Protein AF-K0W0T9-F1 (afdb_monomer)

Foldseek 3Di:
DDDPPPPCLVPCLCVCLVVVHQNPPQGPCSNVCVVVVVVVVVVVVVVVVVVVCVVPVVPPD

Solvent-accessible surface area (backbone atoms only — not comparable to full-atom values): 3814 Å² total; per-residue (Å²): 141,84,69,85,84,66,71,58,64,84,78,33,57,59,59,31,43,72,70,70,47,84,41,95,89,47,48,89,48,32,54,61,48,52,63,45,49,59,61,52,50,51,53,52,50,50,53,49,50,53,53,50,45,74,69,57,56,85,78,75,119

pLDDT: mean 71.97, std 16.08, range [45.66, 97.44]

Mean predicted aligned error: 12.92 Å

Secondary structure (DSSP, 8-state):
---TTSSTTTT-HHHHHHTT---TTTGGGHHHHHHHHHHHHHHHHHHHHHHHHHHHGGG--

Structure (mmCIF, N/CA/C/O backbone):
data_AF-K0W0T9-F1
#
_entry.id   AF-K0W0T9-F1
#
loop_
_atom_site.group_PDB
_atom_site.id
_atom_site.type_symbol
_atom_site.label_atom_id
_atom_site.label_alt_id
_atom_site.label_comp_id
_atom_site.label_asym_id
_atom_site.label_entity_id
_atom_site.label_seq_id
_atom_site.pdbx_PDB_ins_code
_atom_site.Cartn_x
_atom_site.Cartn_y
_atom_site.Cartn_z
_atom_site.occupancy
_atom_site.B_iso_or_equiv
_atom_site.auth_seq_id
_atom_site.auth_comp_id
_atom_site.auth_asym_id
_atom_site.auth_atom_id
_atom_site.pdbx_PDB_model_num
ATOM 1 N N . MET A 1 1 ? 13.518 14.131 30.900 1.00 45.66 1 MET A N 1
ATOM 2 C CA . MET A 1 1 ? 13.733 12.769 30.371 1.00 45.66 1 MET A CA 1
ATOM 3 C C . MET A 1 1 ? 12.490 12.352 29.590 1.00 45.66 1 MET A C 1
ATOM 5 O O . MET A 1 1 ? 11.692 11.543 30.034 1.00 45.66 1 MET A O 1
ATOM 9 N N . THR A 1 2 ? 12.287 13.040 28.473 1.00 51.84 2 THR A N 1
ATOM 10 C CA . THR A 1 2 ? 11.464 12.693 27.304 1.00 51.84 2 THR A CA 1
ATOM 11 C C . THR A 1 2 ? 12.370 11.827 26.410 1.00 51.84 2 THR A C 1
ATOM 13 O O . THR A 1 2 ? 13.557 12.119 26.349 1.00 51.84 2 THR A O 1
ATOM 16 N N . ASP A 1 3 ? 11.990 10.761 25.717 1.00 48.16 3 ASP A N 1
ATOM 17 C CA . ASP A 1 3 ? 10.689 10.245 25.323 1.00 48.16 3 ASP A CA 1
ATOM 18 C C . ASP A 1 3 ? 10.917 8.836 24.732 1.00 48.16 3 ASP A C 1
ATOM 20 O O . ASP A 1 3 ? 11.123 8.681 23.534 1.00 48.16 3 ASP A O 1
ATOM 24 N N . ALA A 1 4 ? 10.944 7.804 25.580 1.00 55.50 4 ALA A N 1
ATOM 25 C CA . ALA A 1 4 ? 11.084 6.412 25.129 1.00 55.50 4 ALA A CA 1
ATOM 26 C C . ALA A 1 4 ? 9.774 5.847 24.538 1.00 55.50 4 ALA A C 1
ATOM 28 O O . ALA A 1 4 ? 9.696 4.672 24.203 1.00 55.50 4 ALA A O 1
ATOM 29 N N . ARG A 1 5 ? 8.702 6.651 24.428 1.00 56.41 5 ARG A N 1
ATOM 30 C CA . ARG A 1 5 ? 7.414 6.174 23.895 1.00 56.41 5 ARG A CA 1
ATOM 31 C C . ARG A 1 5 ? 7.346 6.194 22.367 1.00 56.41 5 ARG A C 1
ATOM 33 O O . ARG A 1 5 ? 6.355 5.728 21.808 1.00 56.41 5 ARG A O 1
ATOM 40 N N . ASN A 1 6 ? 8.369 6.726 21.698 1.00 54.09 6 ASN A N 1
ATOM 41 C CA . ASN A 1 6 ? 8.329 6.993 20.260 1.00 54.09 6 ASN A CA 1
ATOM 42 C C . ASN A 1 6 ? 9.218 6.068 19.420 1.00 54.09 6 ASN A C 1
ATOM 44 O O . ASN A 1 6 ? 9.182 6.148 18.194 1.00 54.09 6 ASN A O 1
ATOM 48 N N . GLU A 1 7 ? 10.005 5.191 20.044 1.00 56.47 7 GLU A N 1
ATOM 49 C CA . GLU A 1 7 ? 10.975 4.337 19.341 1.00 56.47 7 GLU A CA 1
ATOM 50 C C . GLU A 1 7 ? 10.326 3.049 18.789 1.00 56.47 7 GLU A C 1
ATOM 52 O O . GLU A 1 7 ? 10.744 2.520 17.758 1.00 56.47 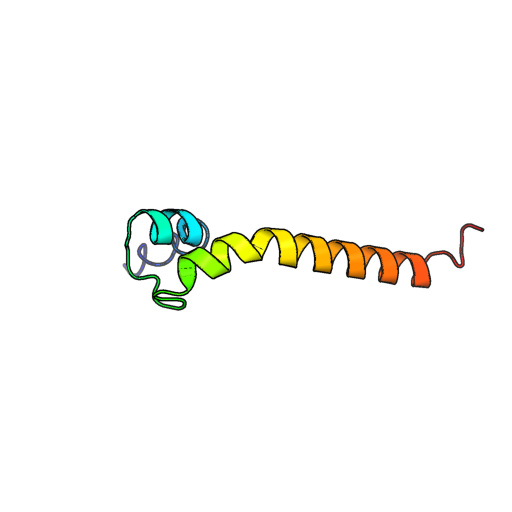7 GLU A O 1
ATOM 57 N N . ASP A 1 8 ? 9.210 2.609 19.379 1.00 53.22 8 ASP A N 1
ATOM 58 C CA . ASP A 1 8 ? 8.543 1.338 19.049 1.00 53.22 8 ASP A CA 1
ATOM 59 C C . ASP A 1 8 ? 7.567 1.420 17.858 1.00 53.22 8 ASP A C 1
ATOM 61 O O . ASP A 1 8 ? 7.025 0.409 17.388 1.00 53.22 8 ASP A O 1
ATOM 65 N N . ALA A 1 9 ? 7.293 2.627 17.356 1.00 52.84 9 ALA A N 1
ATOM 66 C CA . ALA A 1 9 ? 6.289 2.852 16.316 1.00 52.84 9 ALA A CA 1
ATOM 67 C C . ALA A 1 9 ? 6.715 2.296 14.945 1.00 52.84 9 ALA A C 1
ATOM 69 O O . ALA A 1 9 ? 5.868 1.835 14.181 1.00 52.84 9 ALA A O 1
ATOM 70 N N . THR A 1 10 ? 8.019 2.274 14.658 1.00 50.06 10 THR A N 1
ATOM 71 C CA . THR A 1 10 ? 8.555 1.848 13.354 1.00 50.06 10 THR A CA 1
ATOM 72 C C . THR A 1 10 ? 8.568 0.324 13.188 1.00 50.06 10 THR A C 1
ATOM 74 O O . THR A 1 10 ? 8.437 -0.172 12.073 1.00 50.06 10 THR A O 1
ATOM 77 N N . SER A 1 11 ? 8.660 -0.436 14.287 1.00 47.66 11 SER A N 1
ATOM 78 C CA . SER A 1 11 ? 8.682 -1.910 14.265 1.00 47.66 11 SER A CA 1
ATOM 79 C C . SER A 1 11 ? 7.290 -2.542 14.456 1.00 47.66 11 SER A C 1
ATOM 81 O O . SER A 1 11 ? 7.022 -3.649 13.992 1.00 47.66 11 SER A O 1
ATOM 83 N N . SER A 1 12 ? 6.355 -1.842 15.114 1.00 54.38 12 SER A N 1
ATOM 84 C CA . SER A 1 12 ? 5.158 -2.480 15.689 1.00 54.38 12 SER A CA 1
ATOM 85 C C . SER A 1 12 ? 3.849 -2.329 14.910 1.00 54.38 12 SER A C 1
ATOM 87 O O . SER A 1 12 ? 2.815 -2.745 15.428 1.00 54.38 12 SER A O 1
ATOM 89 N N . VAL A 1 13 ? 3.821 -1.756 13.702 1.00 60.94 13 VAL A N 1
ATOM 90 C CA . VAL A 1 13 ? 2.548 -1.556 12.968 1.00 60.94 13 VAL A CA 1
ATOM 91 C C . VAL A 1 13 ? 1.770 -2.872 12.747 1.00 60.94 13 VAL A C 1
ATOM 93 O O . VAL A 1 13 ? 0.577 -2.893 13.063 1.00 60.94 13 VAL A O 1
ATOM 96 N N . PRO A 1 14 ? 2.395 -3.994 12.321 1.00 60.59 14 PRO A N 1
ATOM 97 C CA . PRO A 1 14 ? 1.677 -5.258 12.136 1.00 60.59 14 PRO A CA 1
ATOM 98 C C . PRO A 1 14 ? 1.267 -5.895 13.472 1.00 60.59 14 PRO A C 1
ATOM 100 O O . PRO A 1 14 ? 0.132 -6.333 13.636 1.00 60.59 14 PRO A O 1
ATOM 103 N N . ILE A 1 15 ? 2.177 -5.902 14.453 1.00 59.94 15 ILE A N 1
ATOM 104 C CA . ILE A 1 15 ? 1.951 -6.474 15.793 1.00 59.94 15 ILE A CA 1
ATOM 105 C C . ILE A 1 15 ? 0.846 -5.699 16.523 1.00 59.94 15 ILE A C 1
ATOM 107 O O . ILE A 1 15 ? 0.005 -6.285 17.192 1.00 59.94 15 ILE A O 1
ATOM 111 N N . GLY A 1 16 ? 0.813 -4.377 16.367 1.00 61.72 16 GLY A N 1
ATOM 112 C CA . GLY A 1 16 ? -0.188 -3.505 16.961 1.00 61.72 16 GLY A CA 1
ATOM 113 C C . GLY A 1 16 ? -1.589 -3.720 16.411 1.00 61.72 16 GLY A C 1
ATOM 114 O O . GLY A 1 16 ? -2.537 -3.769 17.190 1.00 61.72 16 GLY A O 1
ATOM 115 N N . ALA A 1 17 ? -1.704 -3.907 15.094 1.00 61.22 17 ALA A N 1
ATOM 116 C CA . ALA A 1 17 ? -2.963 -4.290 14.467 1.00 61.22 17 ALA A CA 1
ATOM 117 C C . ALA A 1 17 ? -3.445 -5.668 14.962 1.00 61.22 17 ALA A C 1
ATOM 119 O O . ALA A 1 17 ? -4.631 -5.839 15.227 1.00 61.22 17 ALA A O 1
ATOM 120 N N . LEU A 1 18 ? -2.532 -6.629 15.158 1.00 61.53 18 LEU A N 1
ATOM 121 C CA . LEU A 1 18 ? -2.857 -7.965 15.679 1.00 61.53 18 LEU A CA 1
ATOM 122 C C . LEU A 1 18 ? -3.243 -7.967 17.168 1.00 61.53 18 LEU A C 1
ATOM 124 O O . LEU A 1 18 ? -4.084 -8.761 17.576 1.00 61.53 18 LEU A O 1
ATOM 128 N N . LEU A 1 19 ? -2.653 -7.083 17.977 1.00 66.56 19 LEU A N 1
ATOM 129 C CA . LEU A 1 19 ? -2.955 -6.942 19.409 1.00 66.56 19 LEU A CA 1
ATOM 130 C C . LEU A 1 19 ? -4.198 -6.082 19.697 1.00 66.56 19 LEU A C 1
ATOM 132 O O . LEU A 1 19 ? -4.513 -5.847 20.862 1.00 66.56 19 LEU A O 1
ATOM 136 N N . GLY A 1 20 ? -4.882 -5.569 18.668 1.00 61.59 20 GLY A N 1
ATOM 137 C CA . GLY A 1 20 ? -6.023 -4.666 18.840 1.00 61.59 20 GLY A CA 1
ATOM 138 C C . GLY A 1 20 ? -5.650 -3.320 19.470 1.00 61.59 20 GLY A C 1
ATOM 139 O O . GLY A 1 20 ? -6.525 -2.618 19.977 1.00 61.59 20 GLY A O 1
ATOM 140 N N . LYS A 1 21 ? -4.360 -2.940 19.460 1.00 62.50 21 LYS A N 1
ATOM 141 C CA . LYS A 1 21 ? -3.954 -1.621 19.952 1.00 62.50 21 LYS A CA 1
ATOM 142 C C . LYS A 1 21 ? -4.345 -0.572 18.910 1.00 62.50 21 LYS A C 1
ATOM 144 O O . LYS A 1 21 ? -4.035 -0.761 17.730 1.00 62.50 21 LYS A O 1
ATOM 149 N N . PRO A 1 22 ? -4.955 0.553 19.313 1.00 60.25 22 PRO A N 1
ATOM 150 C CA . PRO A 1 22 ? -5.252 1.627 18.378 1.00 60.25 22 PRO A CA 1
ATOM 151 C C . PRO A 1 22 ? -3.944 2.118 17.746 1.00 60.25 22 PRO A C 1
ATOM 153 O O . PRO A 1 22 ? -3.023 2.550 18.443 1.00 60.25 22 PRO A O 1
ATOM 156 N N . VAL A 1 23 ? -3.838 2.003 16.419 1.00 69.00 23 VAL A N 1
ATOM 157 C CA . VAL A 1 23 ? -2.710 2.546 15.654 1.00 69.00 23 VAL A CA 1
ATOM 158 C C . VAL A 1 23 ? -3.032 4.012 15.361 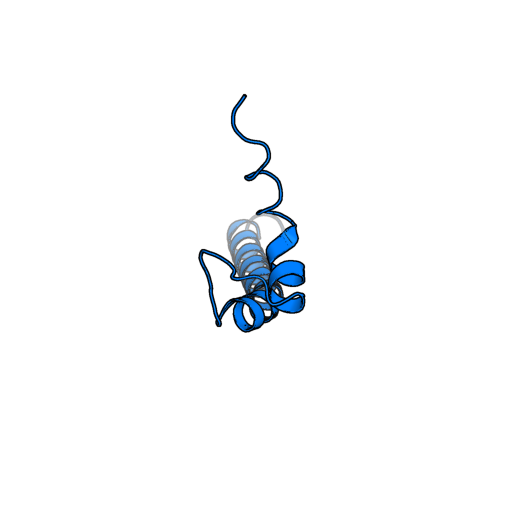1.00 69.00 23 VAL A C 1
ATOM 160 O O . VAL A 1 23 ? -3.939 4.260 14.566 1.00 69.00 23 VAL A O 1
ATOM 163 N N . PRO A 1 24 ? -2.317 4.986 15.961 1.00 63.94 24 PRO A N 1
ATOM 164 C CA . PRO A 1 24 ? -2.738 6.393 15.985 1.00 63.94 24 PRO A CA 1
ATOM 165 C C . PRO A 1 24 ? -2.951 7.036 14.610 1.00 63.94 24 PRO A C 1
ATOM 167 O O . PRO A 1 24 ? -3.687 8.009 14.504 1.00 63.94 24 PRO A O 1
ATOM 170 N N . LEU A 1 25 ? -2.313 6.499 13.564 1.00 68.88 25 LEU A N 1
ATOM 171 C CA . LEU A 1 25 ? -2.362 7.050 12.208 1.00 68.88 25 LEU A CA 1
ATOM 172 C C . LEU A 1 25 ? -3.270 6.263 11.243 1.00 68.88 25 LEU A C 1
ATOM 174 O O . LEU A 1 25 ? -3.712 6.822 10.246 1.00 68.88 25 LEU A O 1
ATOM 178 N N . LEU A 1 26 ? -3.535 4.977 11.509 1.00 68.94 26 LEU A N 1
ATOM 179 C CA . LEU A 1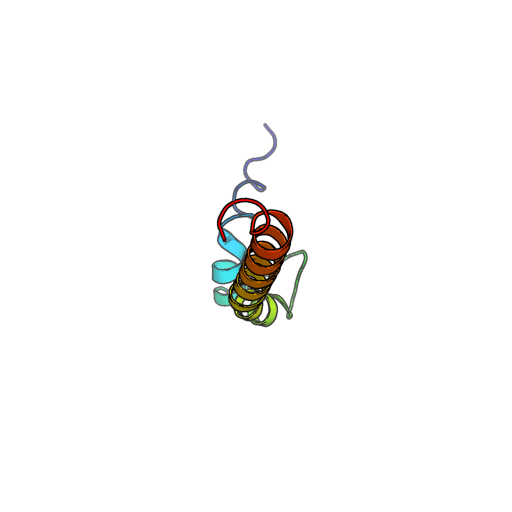 26 ? -4.276 4.100 10.588 1.00 68.94 26 LEU A CA 1
ATOM 180 C C . LEU A 1 26 ? -5.603 3.573 11.148 1.00 68.94 26 LEU A C 1
ATOM 182 O O . LEU A 1 26 ? -6.450 3.165 10.357 1.00 68.94 26 LEU A O 1
ATOM 186 N N . GLY A 1 27 ? -5.804 3.583 12.470 1.00 74.62 27 GLY A N 1
ATOM 187 C CA . GLY A 1 27 ? -7.031 3.080 13.097 1.00 74.62 27 GLY A CA 1
ATOM 188 C C . GLY A 1 27 ? -7.430 1.696 12.571 1.00 74.62 27 GLY A C 1
ATOM 189 O O . GLY A 1 27 ? -6.582 0.812 12.433 1.00 74.62 27 GLY A O 1
ATOM 190 N N . ASP A 1 28 ? -8.703 1.538 12.208 1.00 78.69 28 ASP A N 1
ATOM 191 C CA . ASP A 1 28 ? -9.283 0.287 11.690 1.00 78.69 28 ASP A CA 1
ATOM 192 C C . ASP A 1 28 ? -8.658 -0.191 10.367 1.00 78.69 28 ASP A C 1
ATOM 194 O O . ASP A 1 28 ? -8.718 -1.373 10.026 1.00 78.69 28 ASP A O 1
ATOM 198 N N . TRP A 1 29 ? -7.995 0.698 9.624 1.00 78.44 29 TRP A N 1
ATOM 199 C CA . TRP A 1 29 ? -7.324 0.358 8.369 1.00 78.44 29 TRP A CA 1
ATOM 200 C C . TRP A 1 29 ? -5.929 -0.241 8.569 1.00 78.44 29 TRP A C 1
ATOM 202 O O . TRP A 1 29 ? -5.320 -0.694 7.598 1.00 78.44 29 TRP A O 1
ATOM 212 N N . ALA A 1 30 ? -5.412 -0.288 9.803 1.00 77.00 30 ALA A N 1
ATOM 213 C CA . ALA A 1 30 ? -4.056 -0.757 10.088 1.00 77.00 30 ALA A CA 1
ATOM 214 C C . ALA A 1 30 ? -3.799 -2.193 9.604 1.00 77.00 30 ALA A C 1
ATOM 216 O O . ALA A 1 30 ? -2.737 -2.466 9.045 1.00 77.00 30 ALA A O 1
ATOM 217 N N . GLY A 1 31 ? -4.776 -3.094 9.753 1.00 76.62 31 GLY A N 1
ATOM 218 C CA . GLY A 1 31 ? -4.661 -4.476 9.274 1.00 76.62 31 GLY A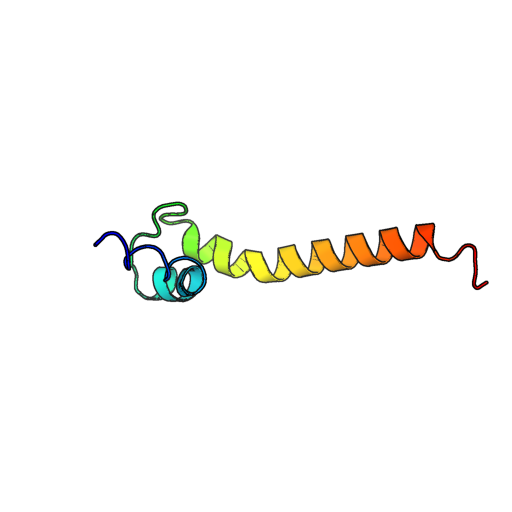 CA 1
ATOM 219 C C . GLY A 1 31 ? -4.598 -4.571 7.746 1.00 76.62 31 GLY A C 1
ATOM 220 O O . GLY A 1 31 ? -3.715 -5.231 7.196 1.00 76.62 31 GLY A O 1
ATOM 221 N N . ALA A 1 32 ? -5.488 -3.860 7.049 1.00 81.94 32 ALA A N 1
ATOM 222 C CA . ALA A 1 32 ? -5.515 -3.834 5.587 1.00 81.94 32 ALA A CA 1
ATOM 223 C C . ALA A 1 32 ? -4.244 -3.195 5.001 1.00 81.94 32 ALA A C 1
ATOM 225 O O . ALA A 1 32 ? -3.666 -3.711 4.045 1.00 81.94 32 AL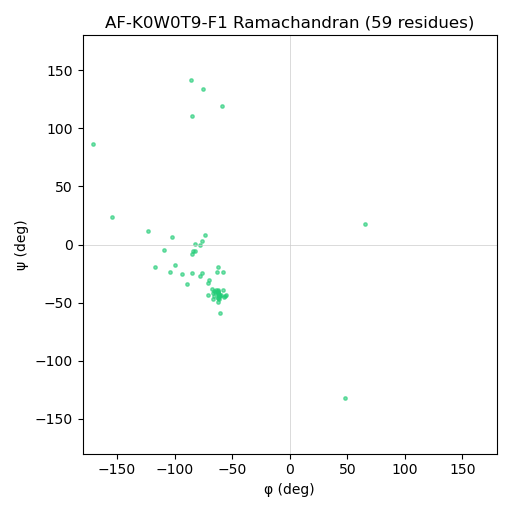A A O 1
ATOM 226 N N . ALA A 1 33 ? -3.765 -2.109 5.607 1.00 82.12 33 ALA A N 1
ATOM 227 C CA . ALA A 1 33 ? -2.538 -1.444 5.190 1.00 82.12 33 ALA A CA 1
ATOM 228 C C . ALA A 1 33 ? -1.289 -2.297 5.446 1.00 82.12 33 ALA A C 1
ATOM 230 O O . ALA A 1 33 ? -0.401 -2.333 4.597 1.00 82.12 33 ALA A O 1
ATOM 231 N N . ALA A 1 34 ? -1.228 -3.026 6.566 1.00 81.88 34 ALA A N 1
ATOM 232 C CA . ALA A 1 34 ? -0.134 -3.956 6.838 1.00 81.88 34 ALA A CA 1
ATOM 233 C C . ALA A 1 34 ? -0.075 -5.087 5.796 1.00 81.88 34 ALA A C 1
ATOM 235 O O . ALA A 1 34 ? 1.009 -5.427 5.325 1.00 81.88 34 ALA A O 1
ATOM 236 N N . LEU A 1 35 ? -1.230 -5.618 5.377 1.00 85.38 35 LEU A N 1
ATOM 237 C CA . LEU A 1 35 ? -1.309 -6.604 4.294 1.00 85.38 35 LEU A CA 1
ATOM 238 C C . LEU A 1 35 ? -0.891 -6.022 2.937 1.00 85.38 35 LEU A C 1
ATOM 240 O O . LEU A 1 35 ? -0.200 -6.688 2.169 1.00 85.38 35 LEU A O 1
ATOM 244 N N . ALA A 1 36 ? -1.285 -4.782 2.640 1.00 88.50 36 ALA A N 1
ATOM 245 C CA . ALA A 1 36 ? -0.981 -4.135 1.366 1.00 88.50 36 ALA A CA 1
ATOM 246 C C . ALA A 1 36 ? 0.475 -3.644 1.255 1.00 88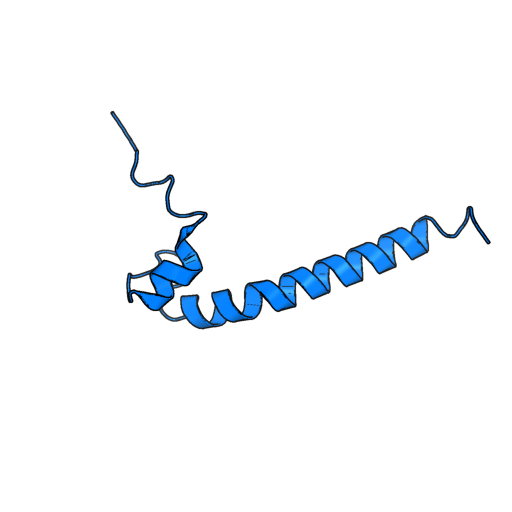.50 36 ALA A C 1
ATOM 248 O O . ALA A 1 36 ? 0.9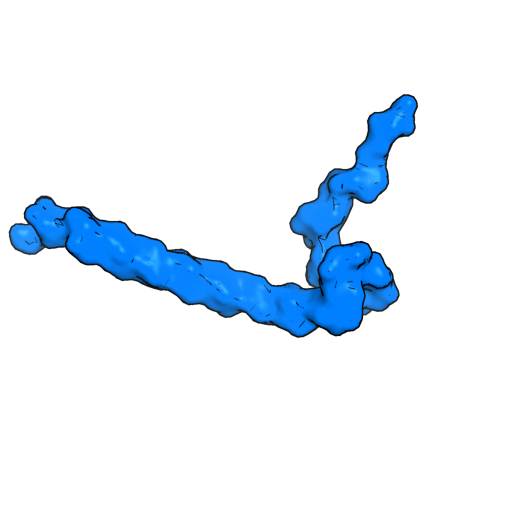97 -3.541 0.144 1.00 88.50 36 ALA A O 1
ATOM 249 N N . ALA A 1 37 ? 1.147 -3.370 2.379 1.00 86.75 37 ALA A N 1
ATOM 250 C CA . ALA A 1 37 ? 2.495 -2.801 2.403 1.00 86.75 37 AL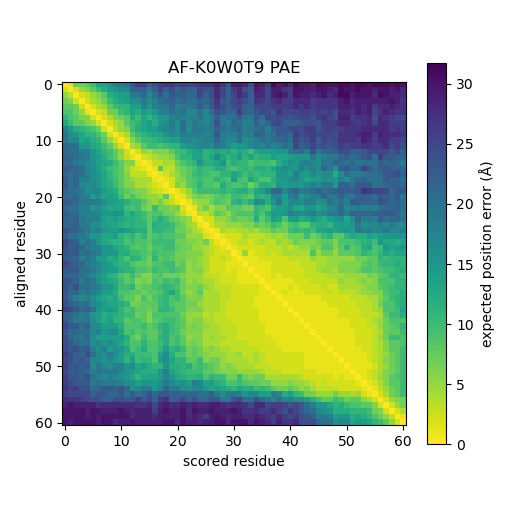A A CA 1
ATOM 251 C C . ALA A 1 37 ? 3.517 -3.647 1.625 1.00 86.75 37 ALA A C 1
ATOM 253 O O . ALA A 1 37 ? 4.284 -3.103 0.832 1.00 86.75 37 ALA A O 1
ATOM 254 N N . GLY A 1 38 ? 3.495 -4.974 1.795 1.00 89.12 38 GLY A N 1
ATOM 255 C CA . GLY A 1 38 ? 4.393 -5.891 1.084 1.00 89.12 38 GLY A CA 1
ATOM 256 C C . GLY A 1 38 ? 4.218 -5.835 -0.441 1.00 89.12 38 GLY A C 1
ATOM 257 O O . GLY A 1 38 ? 5.170 -5.490 -1.145 1.00 89.12 38 GLY A O 1
ATOM 258 N N . PRO A 1 39 ? 3.013 -6.115 -0.973 1.00 94.25 39 PRO A N 1
ATOM 259 C CA . PRO A 1 39 ? 2.734 -6.025 -2.405 1.00 94.25 39 PRO A CA 1
ATOM 260 C C . PRO A 1 39 ? 3.046 -4.652 -3.012 1.00 94.25 39 PRO A C 1
ATOM 262 O O . PRO A 1 39 ? 3.662 -4.584 -4.074 1.00 94.25 39 PRO A O 1
ATOM 265 N N . ILE A 1 40 ? 2.678 -3.558 -2.335 1.00 94.69 40 ILE A N 1
ATOM 266 C CA . ILE A 1 40 ? 2.963 -2.195 -2.811 1.00 94.69 40 ILE A CA 1
ATOM 267 C C . ILE A 1 40 ? 4.475 -1.982 -2.942 1.00 94.69 40 ILE A C 1
ATOM 269 O O . ILE A 1 40 ? 4.937 -1.465 -3.960 1.00 94.69 40 ILE A O 1
ATOM 273 N N . TRP A 1 41 ? 5.257 -2.426 -1.956 1.00 94.81 41 TRP A N 1
ATOM 274 C CA . TRP A 1 41 ? 6.711 -2.287 -1.986 1.00 94.81 41 TRP A CA 1
ATOM 275 C C . TRP A 1 41 ? 7.352 -3.049 -3.149 1.00 94.81 41 TRP A C 1
ATOM 277 O O . TRP A 1 41 ? 8.219 -2.519 -3.845 1.00 94.81 41 TRP A O 1
ATOM 287 N N . VAL A 1 42 ? 6.877 -4.269 -3.416 1.00 96.12 42 VAL A N 1
ATOM 288 C CA . VAL A 1 42 ? 7.335 -5.075 -4.556 1.00 96.12 42 VAL A CA 1
ATOM 289 C C . VAL A 1 42 ? 7.044 -4.367 -5.878 1.00 96.12 42 VAL A C 1
ATOM 291 O O . VAL A 1 42 ? 7.923 -4.291 -6.736 1.00 96.12 42 VAL A O 1
ATOM 294 N N . LEU A 1 43 ? 5.847 -3.800 -6.043 1.00 97.44 43 LEU A N 1
ATOM 295 C CA . LEU A 1 43 ? 5.481 -3.077 -7.264 1.00 97.44 43 LEU A CA 1
ATOM 296 C C . LEU A 1 43 ? 6.364 -1.845 -7.490 1.00 97.44 43 LEU A C 1
ATOM 298 O O . LEU A 1 43 ? 6.806 -1.607 -8.616 1.00 97.44 43 LEU A O 1
ATOM 302 N N . ILE A 1 44 ? 6.670 -1.100 -6.426 1.00 96.75 44 ILE A N 1
ATOM 303 C CA . ILE A 1 44 ? 7.596 0.037 -6.489 1.00 96.75 44 ILE A CA 1
ATOM 304 C C . ILE A 1 44 ? 8.988 -0.438 -6.920 1.00 96.75 44 ILE A C 1
ATOM 306 O O . ILE A 1 44 ? 9.574 0.142 -7.835 1.00 96.75 44 ILE A O 1
ATOM 310 N N . ALA A 1 45 ? 9.501 -1.519 -6.326 1.00 95.00 45 ALA A N 1
ATOM 311 C CA . ALA A 1 45 ? 10.802 -2.078 -6.683 1.00 95.00 45 ALA A CA 1
ATOM 312 C C . ALA A 1 45 ? 10.853 -2.541 -8.149 1.00 95.00 45 ALA A C 1
ATOM 314 O O . ALA A 1 45 ? 11.814 -2.248 -8.861 1.00 95.00 45 ALA A O 1
ATOM 315 N N . MET A 1 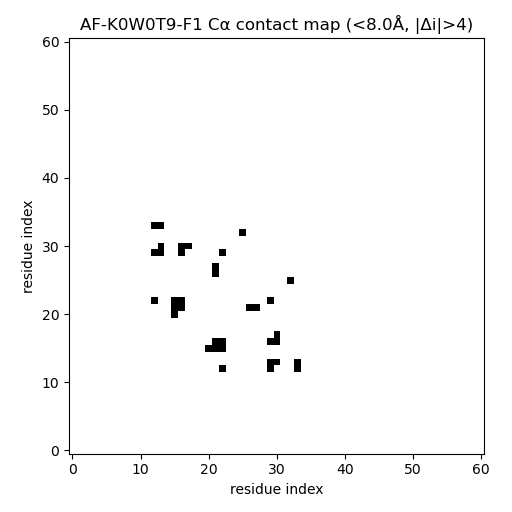46 ? 9.799 -3.203 -8.634 1.00 96.88 46 MET A N 1
ATOM 316 C CA . MET A 1 46 ? 9.683 -3.615 -10.035 1.00 96.88 46 MET A CA 1
ATOM 317 C C . MET A 1 46 ? 9.676 -2.413 -10.982 1.00 96.88 46 MET A C 1
ATOM 319 O O . MET A 1 46 ? 10.383 -2.418 -11.991 1.00 96.88 46 MET A O 1
ATOM 323 N N . ALA A 1 47 ? 8.893 -1.379 -10.669 1.00 95.00 47 ALA A N 1
ATOM 324 C CA . ALA A 1 47 ? 8.829 -0.162 -11.472 1.00 95.00 47 ALA A CA 1
ATOM 325 C C . ALA A 1 47 ? 10.190 0.545 -11.513 1.00 95.00 47 ALA A C 1
ATOM 327 O O . ALA A 1 47 ? 10.650 0.936 -12.587 1.00 95.00 47 ALA A O 1
ATOM 328 N N . TYR A 1 48 ? 10.863 0.636 -10.363 1.00 92.69 48 TYR A N 1
ATOM 329 C CA . TYR A 1 48 ? 12.197 1.212 -10.263 1.00 92.69 48 TYR A CA 1
ATOM 330 C C . TYR A 1 48 ? 13.223 0.423 -11.077 1.00 92.69 48 TYR A C 1
ATOM 332 O O . TYR A 1 48 ? 13.970 1.016 -11.849 1.00 92.69 48 TYR A O 1
ATOM 340 N N . TRP A 1 49 ? 13.224 -0.908 -10.981 1.00 89.31 49 TRP A N 1
ATOM 341 C CA . TRP A 1 49 ? 14.120 -1.755 -11.766 1.00 89.31 49 TRP A CA 1
ATOM 342 C C . TRP A 1 49 ? 13.887 -1.594 -13.272 1.00 89.31 49 TRP A C 1
ATOM 344 O O . TRP A 1 49 ? 14.843 -1.436 -14.030 1.00 89.31 49 TRP A O 1
ATOM 354 N N . ARG A 1 50 ? 12.623 -1.556 -13.720 1.00 91.38 50 ARG A N 1
ATOM 355 C CA . ARG A 1 50 ? 12.291 -1.313 -15.136 1.00 91.38 50 ARG A CA 1
ATOM 356 C C . ARG A 1 50 ? 12.758 0.062 -15.603 1.00 91.38 50 ARG A C 1
ATOM 358 O O . ARG A 1 50 ? 13.287 0.172 -16.703 1.00 91.38 50 ARG A O 1
ATOM 365 N N . TYR A 1 51 ? 12.579 1.088 -14.775 1.00 88.94 51 TYR A N 1
ATOM 366 C CA . TYR A 1 51 ? 13.034 2.447 -15.060 1.00 88.94 51 TYR A CA 1
ATOM 367 C C . TYR A 1 51 ? 14.563 2.557 -15.110 1.00 88.94 51 TYR A C 1
ATOM 369 O O . TYR A 1 51 ? 15.113 3.187 -16.009 1.00 88.94 51 TYR A O 1
ATOM 377 N N . ALA A 1 52 ? 15.262 1.938 -14.160 1.00 87.44 52 ALA A N 1
ATOM 378 C CA . ALA A 1 52 ? 16.716 1.912 -14.149 1.00 87.44 52 ALA A CA 1
ATOM 379 C C . ALA A 1 52 ? 17.230 1.192 -15.401 1.00 87.44 52 ALA A C 1
ATOM 381 O O . ALA A 1 52 ? 18.031 1.747 -16.146 1.00 87.44 52 ALA A O 1
ATOM 382 N N . ASN A 1 53 ? 16.700 0.009 -15.711 1.00 83.94 53 ASN A N 1
ATOM 383 C CA . ASN A 1 53 ? 17.088 -0.719 -16.914 1.00 83.94 53 ASN A CA 1
ATOM 384 C C . ASN A 1 53 ? 16.810 0.066 -18.196 1.00 83.94 53 ASN A C 1
ATOM 386 O O . ASN A 1 53 ? 17.687 0.131 -19.047 1.00 83.94 53 ASN A O 1
ATOM 390 N N . SER A 1 54 ? 15.657 0.723 -18.341 1.00 81.19 54 SER A N 1
ATOM 391 C CA . SER A 1 54 ? 15.386 1.515 -19.549 1.00 81.19 54 SER A CA 1
ATOM 392 C C . SER A 1 54 ? 16.345 2.699 -19.729 1.00 81.19 54 SER A C 1
ATOM 394 O O . SER A 1 54 ? 16.551 3.150 -20.852 1.00 81.19 54 SER A O 1
ATOM 396 N N . ARG A 1 55 ? 16.953 3.189 -18.642 1.00 75.50 55 ARG A N 1
ATOM 397 C CA . ARG A 1 55 ? 17.948 4.271 -18.649 1.00 75.50 55 ARG A CA 1
ATOM 398 C C . ARG A 1 55 ? 19.386 3.775 -18.828 1.00 75.50 55 ARG A C 1
ATOM 400 O O . ARG A 1 55 ? 20.178 4.478 -19.444 1.00 75.50 55 ARG A O 1
ATOM 407 N N . TYR A 1 56 ? 19.728 2.603 -18.290 1.00 64.50 56 TYR A N 1
ATOM 408 C CA . TYR A 1 56 ? 21.104 2.083 -18.261 1.00 64.50 56 TYR A CA 1
ATOM 409 C C . TYR A 1 56 ? 21.409 1.039 -19.348 1.00 64.50 56 TYR A C 1
ATOM 411 O O . TYR A 1 56 ? 22.574 0.828 -19.672 1.00 64.50 56 TYR A O 1
ATOM 419 N N . GLN A 1 57 ? 20.399 0.426 -19.977 1.00 59.88 57 GLN A N 1
ATOM 420 C CA . GLN A 1 57 ? 20.593 -0.554 -21.061 1.00 59.88 57 GLN A CA 1
ATOM 421 C C . GLN A 1 57 ? 21.027 0.066 -22.408 1.00 59.88 57 GLN A C 1
ATOM 423 O O . GLN A 1 57 ? 21.142 -0.644 -23.398 1.00 59.88 57 GLN A O 1
ATOM 428 N N . GLY A 1 58 ? 21.350 1.364 -22.460 1.00 57.59 58 GLY A N 1
ATOM 429 C CA . GLY A 1 58 ? 22.070 1.971 -23.590 1.00 57.59 58 GLY A CA 1
ATOM 430 C C . GLY A 1 58 ? 23.586 1.703 -23.604 1.00 57.59 58 GLY A C 1
ATOM 431 O O . GLY A 1 58 ? 24.262 2.190 -24.503 1.00 57.59 58 GLY A O 1
ATOM 432 N N . ALA A 1 59 ? 24.132 0.976 -22.618 1.00 57.50 59 ALA A N 1
ATOM 433 C CA . ALA A 1 59 ? 25.574 0.726 -22.471 1.00 57.50 59 ALA A CA 1
ATOM 434 C C . ALA A 1 59 ? 25.974 -0.768 -22.430 1.00 57.50 59 ALA A C 1
ATOM 436 O O . ALA A 1 59 ? 27.110 -1.078 -22.080 1.00 57.50 59 ALA A O 1
ATOM 437 N N . GLY A 1 60 ? 25.068 -1.698 -22.756 1.00 56.03 60 GLY A N 1
ATOM 438 C CA . GLY A 1 60 ? 25.349 -3.140 -22.664 1.00 56.03 60 GLY A CA 1
ATOM 439 C C . GLY A 1 60 ? 24.526 -4.045 -23.585 1.00 56.03 60 GLY A C 1
ATOM 440 O O . GLY A 1 60 ? 24.342 -5.212 -23.247 1.00 56.03 60 GLY A O 1
ATOM 441 N N . GLY A 1 61 ? 24.013 -3.503 -24.694 1.00 48.69 61 GLY A N 1
ATOM 442 C CA . GLY A 1 61 ? 23.551 -4.278 -25.851 1.00 48.69 61 GLY A CA 1
ATOM 443 C C . GLY A 1 61 ? 24.624 -4.317 -26.927 1.00 48.69 61 GLY A C 1
ATOM 444 O O . GLY A 1 61 ? 25.342 -3.298 -27.048 1.00 48.69 61 GLY A O 1
#

Radius of gyration: 18.27 Å; Cα contacts (8 Å, |Δi|>4): 18; chains: 1; bounding box: 35×21×56 Å

Sequence (61 aa):
MTDARNEDATSSVPIGALLGKPVPLLGDWAGAAALAAGPIWVLIAMAYWRYANSRYQGAGG